Protein AF-A0A0S6W9N3-F1 (afdb_monomer_lite)

Organism: Vecturithrix granuli (NCBI:txid1499967)

Structure (mmCIF, N/CA/C/O backbone):
data_AF-A0A0S6W9N3-F1
#
_entry.id   AF-A0A0S6W9N3-F1
#
loop_
_atom_site.group_PDB
_atom_site.id
_atom_site.type_symbol
_atom_site.label_atom_id
_atom_site.label_alt_id
_atom_site.label_comp_id
_atom_site.label_asym_id
_atom_site.label_entity_id
_atom_site.label_seq_id
_atom_site.pdbx_PDB_ins_code
_atom_site.Cartn_x
_atom_site.Cartn_y
_atom_site.Cartn_z
_atom_site.occupancy
_atom_site.B_iso_or_equiv
_atom_site.auth_seq_id
_atom_site.auth_comp_id
_atom_site.auth_asym_id
_atom_site.auth_atom_id
_atom_site.pdbx_PDB_model_num
ATOM 1 N N . MET A 1 1 ? -3.399 6.264 13.837 1.00 75.75 1 MET A N 1
ATOM 2 C CA . MET A 1 1 ? -2.213 6.353 12.962 1.00 75.75 1 MET A CA 1
ATOM 3 C C . MET A 1 1 ? -2.564 7.250 11.784 1.00 75.75 1 MET A C 1
ATOM 5 O O . MET A 1 1 ? -3.668 7.122 11.263 1.00 75.75 1 MET A O 1
ATOM 9 N N . TYR A 1 2 ? -1.697 8.186 11.408 1.00 86.75 2 TYR A N 1
ATOM 10 C CA . TYR A 1 2 ? -1.928 9.075 10.266 1.00 86.75 2 TYR A CA 1
ATOM 11 C C . TYR A 1 2 ? -1.608 8.373 8.937 1.00 86.75 2 TYR A C 1
ATOM 13 O O . TYR A 1 2 ? -0.943 7.337 8.893 1.00 86.75 2 TYR A O 1
ATOM 21 N N . TRP A 1 3 ? -2.058 8.952 7.821 1.00 88.94 3 TRP A N 1
ATOM 22 C CA . TRP A 1 3 ? -1.896 8.351 6.491 1.00 88.94 3 TRP A CA 1
ATOM 23 C C . TRP A 1 3 ? -0.424 8.158 6.083 1.00 88.94 3 TRP A C 1
ATOM 25 O O . TRP A 1 3 ? -0.097 7.188 5.405 1.00 88.94 3 TRP A O 1
ATOM 35 N N . PHE A 1 4 ? 0.487 9.041 6.512 1.00 88.88 4 PHE A N 1
ATOM 36 C CA . PHE A 1 4 ? 1.911 8.934 6.173 1.00 88.88 4 PHE A CA 1
ATOM 37 C C . PHE A 1 4 ? 2.596 7.767 6.901 1.00 88.88 4 PHE A C 1
ATOM 39 O O . PHE A 1 4 ? 3.471 7.116 6.332 1.00 88.88 4 PHE A O 1
ATOM 46 N N . GLU A 1 5 ? 2.160 7.467 8.126 1.00 89.69 5 GLU A N 1
ATOM 47 C CA . GLU A 1 5 ? 2.626 6.321 8.911 1.00 89.69 5 GLU A CA 1
ATOM 48 C C . GLU A 1 5 ? 2.096 5.016 8.311 1.00 89.69 5 GLU A C 1
ATOM 50 O O . GLU A 1 5 ? 2.857 4.072 8.113 1.00 89.69 5 GLU A O 1
ATOM 55 N N . LEU A 1 6 ? 0.810 4.991 7.932 1.00 90.50 6 LEU A N 1
ATOM 56 C CA . LEU A 1 6 ? 0.196 3.870 7.214 1.00 90.50 6 LEU A CA 1
ATOM 57 C C . LEU A 1 6 ? 0.905 3.596 5.886 1.00 90.50 6 LEU A C 1
ATOM 59 O O . LEU A 1 6 ? 1.184 2.444 5.573 1.00 90.50 6 LEU A O 1
ATOM 63 N N . LYS A 1 7 ? 1.263 4.638 5.129 1.00 91.44 7 LYS A N 1
ATOM 64 C CA . LYS A 1 7 ? 2.051 4.495 3.898 1.00 91.44 7 LYS A CA 1
ATOM 65 C C . LYS A 1 7 ? 3.381 3.783 4.163 1.00 91.44 7 LYS A C 1
ATOM 67 O O . LYS A 1 7 ? 3.723 2.850 3.443 1.00 91.44 7 LYS A O 1
ATOM 72 N N . GLY A 1 8 ? 4.114 4.203 5.197 1.00 89.12 8 GLY A N 1
ATOM 73 C CA . GLY A 1 8 ? 5.363 3.552 5.600 1.00 89.12 8 GLY A CA 1
ATOM 74 C C . GLY A 1 8 ? 5.151 2.089 5.999 1.00 89.12 8 GLY A C 1
ATOM 75 O O . GLY A 1 8 ? 5.840 1.207 5.491 1.00 89.12 8 GLY A O 1
ATOM 76 N N . ALA A 1 9 ? 4.137 1.820 6.821 1.00 90.88 9 ALA A N 1
ATOM 77 C CA . ALA A 1 9 ? 3.771 0.470 7.240 1.00 90.88 9 ALA A CA 1
ATOM 78 C C . ALA A 1 9 ? 3.432 -0.452 6.059 1.00 90.88 9 ALA A C 1
ATOM 80 O O . ALA A 1 9 ? 3.861 -1.604 6.022 1.00 90.88 9 ALA A O 1
ATOM 81 N N . LEU A 1 10 ? 2.706 0.054 5.063 1.00 90.75 10 LEU A N 1
ATOM 82 C CA . LEU A 1 10 ? 2.346 -0.699 3.862 1.00 90.75 10 LEU A CA 1
ATOM 83 C C . LEU A 1 10 ? 3.569 -1.029 2.999 1.00 90.75 10 LEU A C 1
ATOM 85 O O . LEU A 1 10 ? 3.729 -2.173 2.567 1.00 90.75 10 LEU A O 1
ATOM 89 N N . LEU A 1 11 ? 4.446 -0.046 2.779 1.00 90.62 11 LEU A N 1
ATOM 90 C CA . LEU A 1 11 ? 5.627 -0.198 1.927 1.00 90.62 11 LEU A CA 1
ATOM 91 C C . LEU A 1 11 ? 6.716 -1.062 2.572 1.00 90.62 11 LEU A C 1
ATOM 93 O O . LEU A 1 11 ? 7.316 -1.892 1.892 1.00 90.62 11 LEU A O 1
ATOM 97 N N . TYR A 1 12 ? 6.957 -0.888 3.871 1.00 90.00 12 TYR A N 1
ATOM 98 C CA . TYR A 1 12 ? 8.105 -1.477 4.568 1.00 90.00 12 TYR A CA 1
ATOM 99 C C . TYR A 1 12 ? 7.727 -2.588 5.556 1.00 90.00 12 TYR A C 1
ATOM 101 O O . TYR A 1 12 ? 8.603 -3.275 6.072 1.00 90.00 12 TYR A O 1
ATOM 109 N N . GLY A 1 13 ? 6.434 -2.787 5.826 1.00 84.88 13 GLY A N 1
ATOM 110 C CA . GLY A 1 13 ? 5.938 -3.809 6.751 1.00 84.88 13 GLY A CA 1
ATOM 111 C C . GLY A 1 13 ? 6.067 -3.458 8.237 1.00 84.88 13 GLY A C 1
ATOM 112 O O . GLY A 1 13 ? 5.848 -4.333 9.074 1.00 84.88 13 GLY A O 1
ATOM 113 N N . GLN A 1 14 ? 6.434 -2.217 8.578 1.00 83.19 14 GLN A N 1
ATOM 114 C CA . GLN A 1 14 ? 6.609 -1.747 9.957 1.00 83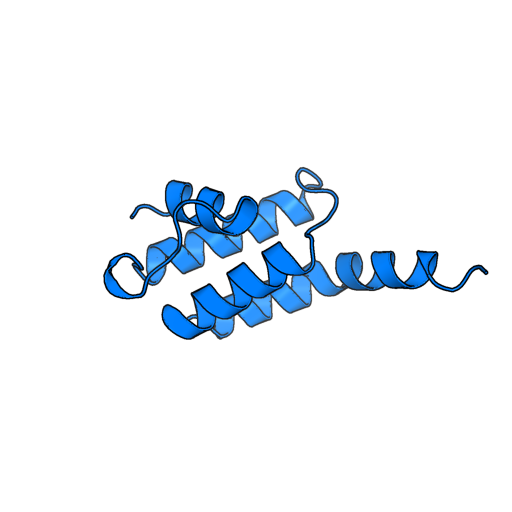.19 14 GLN A CA 1
ATOM 115 C C . GLN A 1 14 ? 6.082 -0.306 10.120 1.00 83.19 14 GLN A C 1
ATOM 117 O O . GLN A 1 14 ? 6.436 0.548 9.302 1.00 83.19 14 GLN A O 1
ATOM 122 N N . PRO A 1 15 ? 5.289 -0.001 11.168 1.00 82.50 15 PRO A N 1
ATOM 123 C CA . PRO A 1 15 ? 4.752 -0.928 12.175 1.00 82.50 15 PRO A CA 1
ATOM 124 C C . PRO A 1 15 ? 3.723 -1.912 11.590 1.00 82.50 15 PRO A C 1
ATOM 126 O O . PRO A 1 15 ? 3.176 -1.684 10.512 1.00 82.50 15 PRO A O 1
ATOM 129 N N . GLN A 1 16 ? 3.448 -3.014 12.298 1.00 82.12 16 GLN A N 1
ATOM 130 C CA . GLN A 1 16 ? 2.354 -3.915 11.922 1.00 82.12 16 GLN A CA 1
ATOM 131 C C . GLN A 1 16 ? 1.012 -3.182 11.998 1.00 82.12 16 GLN A C 1
ATOM 133 O O . GLN A 1 16 ? 0.693 -2.536 12.995 1.00 82.12 16 GLN A O 1
ATOM 138 N N . ILE A 1 17 ? 0.220 -3.301 10.936 1.00 82.31 17 ILE A N 1
ATOM 139 C CA . ILE A 1 17 ? -1.102 -2.687 10.851 1.00 82.31 17 ILE A CA 1
ATOM 140 C C . ILE A 1 17 ? -2.106 -3.592 11.570 1.00 82.31 17 ILE A C 1
ATOM 142 O O . ILE A 1 17 ? -2.334 -4.725 11.152 1.00 82.31 17 ILE A O 1
ATOM 146 N N . THR A 1 18 ? -2.720 -3.081 12.634 1.00 80.00 18 THR A N 1
ATOM 147 C CA . THR A 1 18 ? -3.810 -3.741 13.364 1.00 80.00 18 THR A CA 1
ATOM 148 C C . THR A 1 18 ? -5.122 -2.977 13.172 1.00 80.00 18 THR A C 1
ATOM 150 O O . THR A 1 18 ? -5.119 -1.785 12.853 1.00 80.00 18 THR A O 1
ATOM 153 N N . ASN A 1 19 ? -6.257 -3.657 13.365 1.00 75.88 19 ASN A N 1
ATOM 154 C CA . ASN A 1 19 ? -7.590 -3.069 13.178 1.00 75.88 19 ASN A CA 1
ATOM 155 C C . ASN A 1 19 ? -7.819 -1.839 14.081 1.00 75.88 19 ASN A C 1
ATOM 157 O O . ASN A 1 19 ? -8.325 -0.816 13.642 1.00 75.88 19 ASN A O 1
ATOM 161 N N . GLU A 1 20 ? -7.339 -1.891 15.324 1.00 76.12 20 GLU A N 1
ATOM 162 C CA . GLU A 1 20 ? -7.494 -0.807 16.306 1.00 76.12 20 GLU A CA 1
ATOM 163 C C . GLU A 1 20 ? -6.760 0.488 15.916 1.00 76.12 20 GLU A C 1
ATOM 165 O O . GLU A 1 20 ? -7.131 1.579 16.345 1.00 76.12 20 GLU A O 1
ATOM 170 N N . MET A 1 21 ? -5.715 0.385 15.089 1.00 72.25 21 MET A N 1
ATOM 171 C CA . MET A 1 21 ? -4.894 1.523 14.662 1.00 72.25 21 MET A CA 1
ATOM 172 C C . MET A 1 21 ? -5.320 2.097 13.303 1.00 72.25 21 MET A C 1
ATOM 174 O O . MET A 1 21 ? -4.826 3.160 12.898 1.00 72.25 21 MET A O 1
ATOM 178 N N . LEU A 1 22 ? -6.215 1.398 12.600 1.00 80.19 22 LEU A N 1
ATOM 179 C CA . LEU A 1 22 ? -6.639 1.694 11.241 1.00 80.19 22 LEU A CA 1
ATOM 180 C C . LEU A 1 22 ? -7.773 2.718 11.225 1.00 80.19 22 LEU A C 1
ATOM 182 O O . LEU A 1 22 ? -8.905 2.445 11.604 1.00 80.19 22 LEU A O 1
ATOM 186 N N . GLN A 1 23 ? -7.470 3.909 10.712 1.00 87.81 23 GLN A N 1
ATOM 187 C CA . GLN A 1 23 ? -8.497 4.865 10.314 1.00 87.81 23 GLN A CA 1
ATOM 188 C C . GLN A 1 23 ? -8.798 4.662 8.822 1.00 87.81 23 GLN A C 1
ATOM 190 O O . GLN A 1 23 ? -7.882 4.843 8.014 1.00 87.81 23 GLN A O 1
ATOM 195 N N . PRO A 1 24 ? -10.043 4.324 8.431 1.00 87.19 24 PRO A N 1
ATOM 196 C CA . PRO A 1 24 ? -10.382 4.004 7.043 1.00 87.19 24 PRO A CA 1
ATOM 197 C C . PRO A 1 24 ? -9.965 5.092 6.049 1.00 87.19 24 PRO A C 1
ATOM 199 O O . PRO A 1 24 ? -9.302 4.808 5.057 1.00 87.19 24 PRO A O 1
ATOM 202 N N . GLU A 1 25 ? -10.248 6.361 6.348 1.00 89.62 25 GLU A N 1
ATOM 203 C CA . GLU A 1 25 ? -9.877 7.474 5.463 1.00 89.62 25 GLU A CA 1
ATOM 204 C C . GLU A 1 25 ? -8.358 7.675 5.358 1.00 89.62 25 GLU A C 1
ATOM 206 O O . GLU A 1 25 ? -7.833 7.961 4.280 1.00 89.62 25 GLU A O 1
ATOM 211 N N . ALA A 1 26 ? -7.620 7.453 6.449 1.00 91.25 26 ALA A N 1
ATOM 212 C CA . ALA A 1 26 ? -6.162 7.515 6.426 1.00 91.25 26 ALA A CA 1
ATOM 213 C C . ALA A 1 26 ? -5.558 6.377 5.587 1.00 91.25 26 ALA A C 1
ATOM 215 O O . ALA A 1 26 ? -4.577 6.598 4.875 1.00 91.25 26 ALA A O 1
ATOM 216 N N . LEU A 1 27 ? -6.163 5.186 5.625 1.00 91.75 27 LEU A N 1
ATOM 217 C CA . LEU A 1 27 ? -5.763 4.059 4.789 1.00 91.75 27 LEU A CA 1
ATOM 218 C C . LEU A 1 27 ? -6.036 4.343 3.309 1.00 91.75 27 LEU A C 1
ATOM 220 O O . LEU A 1 27 ? -5.134 4.182 2.490 1.00 91.75 27 LEU A O 1
ATOM 224 N N . LYS A 1 28 ? -7.232 4.832 2.965 1.00 92.62 28 LYS A N 1
ATOM 225 C CA . LYS A 1 28 ? -7.575 5.199 1.582 1.00 92.62 28 LYS A CA 1
ATOM 226 C C . LYS A 1 28 ? -6.586 6.217 1.009 1.00 92.62 28 LYS A C 1
ATOM 228 O O . LYS A 1 28 ? -6.102 6.043 -0.109 1.00 92.62 28 LYS A O 1
ATOM 233 N N . MET A 1 29 ? -6.237 7.249 1.784 1.00 93.50 29 MET A N 1
ATOM 234 C CA . MET A 1 29 ? -5.217 8.228 1.389 1.00 93.50 29 MET A CA 1
ATOM 235 C C . MET A 1 29 ? -3.837 7.590 1.206 1.00 93.50 29 MET A C 1
ATOM 237 O O . MET A 1 29 ? -3.174 7.860 0.207 1.00 93.50 29 MET A O 1
ATOM 241 N N . ALA A 1 30 ? -3.411 6.722 2.129 1.00 93.56 30 ALA A N 1
ATOM 242 C CA . ALA A 1 30 ? -2.126 6.035 2.034 1.00 93.56 30 ALA A CA 1
ATOM 243 C C . ALA A 1 30 ? -2.024 5.177 0.762 1.00 93.56 30 ALA A C 1
ATOM 245 O O . ALA A 1 30 ? -1.037 5.279 0.036 1.00 93.56 30 ALA A O 1
ATOM 246 N N . VAL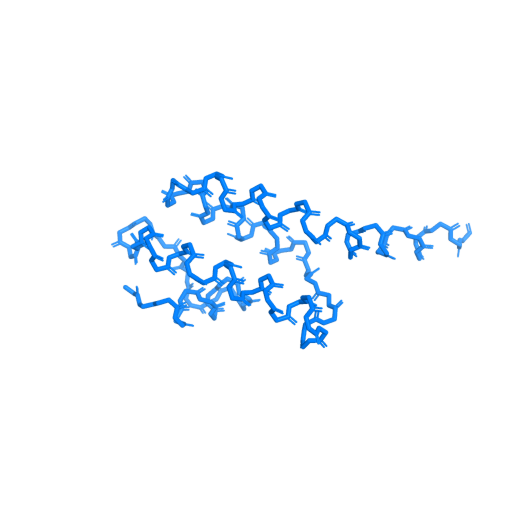 A 1 31 ? -3.051 4.379 0.457 1.00 92.56 31 VAL A N 1
ATOM 247 C CA . VAL A 1 31 ? -3.077 3.512 -0.733 1.00 92.56 31 VAL A CA 1
ATOM 248 C C . VAL A 1 31 ? -3.083 4.334 -2.023 1.00 92.56 31 VAL A C 1
ATOM 250 O O . VAL A 1 31 ? -2.309 4.042 -2.936 1.00 92.56 31 VAL A O 1
ATOM 253 N N . ARG A 1 32 ? -3.884 5.406 -2.092 1.00 92.50 32 ARG A N 1
ATOM 254 C CA . ARG A 1 32 ? -3.903 6.316 -3.251 1.00 92.50 32 ARG A CA 1
ATOM 255 C C . ARG A 1 32 ? -2.563 7.005 -3.473 1.00 92.50 32 ARG A C 1
ATOM 257 O O . ARG A 1 32 ? -2.135 7.144 -4.616 1.00 92.50 32 ARG A O 1
ATOM 264 N N . GLU A 1 33 ? -1.880 7.395 -2.401 1.00 93.06 33 GLU A N 1
ATOM 265 C CA . GLU A 1 33 ? -0.556 8.001 -2.512 1.00 93.06 33 GLU A CA 1
ATOM 266 C C . GLU A 1 33 ? 0.493 6.992 -2.988 1.00 93.06 33 GLU A C 1
ATOM 268 O O . GLU A 1 33 ? 1.318 7.326 -3.833 1.00 93.06 33 GLU A O 1
ATOM 273 N N . ILE A 1 34 ? 0.437 5.736 -2.531 1.00 91.69 34 ILE A N 1
ATOM 274 C CA . ILE A 1 34 ? 1.297 4.675 -3.079 1.00 91.69 34 ILE A CA 1
ATOM 275 C C . ILE A 1 34 ? 1.021 4.505 -4.577 1.00 91.69 34 ILE A C 1
ATOM 277 O O . ILE A 1 34 ? 1.966 4.506 -5.361 1.00 91.69 34 ILE A O 1
ATOM 281 N N . ALA A 1 35 ? -0.250 4.443 -4.990 1.00 89.19 35 ALA A N 1
ATOM 282 C CA . ALA A 1 35 ? -0.628 4.374 -6.405 1.00 89.19 35 ALA A CA 1
ATOM 283 C C . ALA A 1 35 ? -0.028 5.537 -7.210 1.00 89.19 35 ALA A C 1
ATOM 285 O O . ALA A 1 35 ? 0.512 5.349 -8.297 1.00 89.19 35 ALA A O 1
ATOM 286 N N . ARG A 1 36 ? -0.098 6.749 -6.651 1.00 89.81 36 ARG A N 1
ATOM 287 C CA . ARG A 1 36 ? 0.436 7.972 -7.249 1.00 89.81 36 ARG A CA 1
ATOM 288 C C . ARG A 1 36 ? 1.955 7.892 -7.424 1.00 89.81 36 ARG A C 1
ATOM 290 O O . ARG A 1 36 ? 2.448 8.180 -8.511 1.00 89.81 36 ARG A O 1
ATOM 297 N N . LEU A 1 37 ? 2.691 7.481 -6.391 1.00 90.06 37 LEU A N 1
ATOM 298 C CA . LEU A 1 37 ? 4.152 7.334 -6.440 1.00 90.06 37 LEU A CA 1
ATOM 299 C C . LEU A 1 37 ? 4.584 6.302 -7.481 1.00 90.06 37 LEU A C 1
ATOM 301 O O . LEU A 1 37 ? 5.542 6.529 -8.217 1.00 90.06 37 LEU A O 1
ATOM 305 N N . VAL A 1 38 ? 3.849 5.200 -7.568 1.00 86.69 38 VAL A N 1
ATOM 306 C CA . VAL A 1 38 ? 4.082 4.158 -8.562 1.00 86.69 38 VAL A CA 1
ATOM 307 C C . VAL A 1 38 ? 3.813 4.680 -9.981 1.00 86.69 38 VAL A C 1
ATOM 309 O O . VAL A 1 38 ? 4.672 4.562 -10.851 1.00 86.69 38 VAL A O 1
ATOM 312 N N . ASN A 1 39 ? 2.683 5.357 -10.206 1.00 84.25 39 ASN A N 1
ATOM 313 C CA . ASN A 1 39 ? 2.333 5.940 -11.508 1.00 84.25 39 ASN A CA 1
ATOM 314 C C . ASN A 1 39 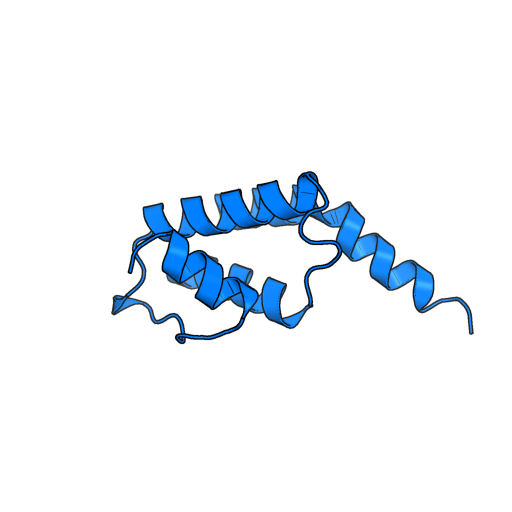? 3.330 7.005 -11.988 1.00 84.25 39 ASN A C 1
ATOM 316 O O . ASN A 1 39 ? 3.575 7.126 -13.186 1.00 84.25 39 ASN A O 1
ATOM 320 N N . PHE A 1 40 ? 3.910 7.779 -11.069 1.00 87.00 40 PHE A N 1
ATOM 321 C CA . PHE A 1 40 ? 4.947 8.761 -11.392 1.00 87.00 40 PHE A CA 1
ATOM 322 C C . PHE A 1 40 ? 6.356 8.156 -11.514 1.00 87.00 40 PHE A C 1
ATOM 324 O O . PHE A 1 40 ? 7.298 8.901 -11.770 1.00 87.00 40 PHE A O 1
ATOM 331 N N . GLY A 1 41 ? 6.520 6.843 -11.323 1.00 84.75 41 GLY A N 1
ATOM 332 C CA . GLY A 1 41 ? 7.818 6.168 -11.417 1.00 84.75 41 GLY A CA 1
ATOM 333 C C . GLY A 1 41 ? 8.757 6.430 -10.236 1.00 84.75 41 GLY A C 1
ATOM 334 O O . GLY A 1 41 ? 9.957 6.231 -10.359 1.00 84.75 41 GLY A O 1
ATOM 335 N N . TRP A 1 42 ? 8.240 6.880 -9.088 1.00 87.94 42 TRP A N 1
ATOM 336 C CA . TRP A 1 42 ? 9.029 6.987 -7.848 1.00 87.94 42 TRP A CA 1
ATOM 337 C C . TRP A 1 42 ? 9.190 5.633 -7.157 1.00 87.94 42 TRP A C 1
ATOM 339 O O . TRP A 1 42 ? 10.109 5.441 -6.365 1.00 87.94 42 TRP A O 1
ATOM 349 N N . ILE A 1 43 ? 8.268 4.708 -7.430 1.00 85.62 43 ILE A N 1
ATOM 350 C CA . ILE A 1 43 ? 8.343 3.312 -7.012 1.00 85.62 43 ILE A CA 1
ATOM 351 C C . ILE A 1 43 ? 8.314 2.470 -8.285 1.00 85.62 43 ILE A C 1
ATOM 353 O O . ILE A 1 43 ? 7.260 2.291 -8.890 1.00 85.62 43 ILE A O 1
ATOM 357 N N . ASP A 1 44 ? 9.476 1.950 -8.677 1.00 78.06 44 ASP A N 1
ATOM 358 C CA . ASP A 1 44 ? 9.638 1.179 -9.917 1.00 78.06 44 ASP A CA 1
ATOM 359 C C . ASP A 1 44 ? 8.869 -0.145 -9.897 1.00 78.06 44 ASP A C 1
ATOM 361 O O . ASP A 1 44 ? 8.364 -0.615 -10.920 1.00 78.06 44 ASP A O 1
ATOM 365 N N . LYS A 1 45 ? 8.805 -0.779 -8.722 1.00 78.38 45 LYS A N 1
ATOM 366 C CA . LYS A 1 45 ? 8.146 -2.066 -8.530 1.00 78.38 45 LYS A CA 1
ATOM 367 C C . LYS A 1 45 ? 7.640 -2.213 -7.103 1.00 78.38 45 LYS A C 1
ATOM 369 O O . LYS A 1 45 ? 8.353 -1.947 -6.139 1.00 78.38 45 LYS A O 1
ATOM 374 N N . LEU A 1 46 ? 6.417 -2.715 -6.985 1.00 84.94 46 LEU A N 1
ATOM 375 C CA . LEU A 1 46 ? 5.880 -3.232 -5.734 1.00 84.94 46 LEU A CA 1
ATOM 376 C C . LEU A 1 46 ? 6.221 -4.719 -5.635 1.00 84.94 46 LEU A C 1
ATOM 378 O O . LEU A 1 46 ? 6.083 -5.457 -6.611 1.00 84.94 46 LEU A O 1
ATOM 382 N N . THR A 1 47 ? 6.695 -5.151 -4.471 1.00 86.12 47 THR A N 1
ATOM 383 C CA . THR A 1 47 ? 6.871 -6.577 -4.184 1.00 86.12 47 THR A CA 1
ATOM 384 C C . THR A 1 47 ? 5.519 -7.229 -3.909 1.00 86.12 47 THR A C 1
ATOM 386 O O . THR A 1 47 ? 4.581 -6.552 -3.477 1.00 86.12 47 THR A O 1
ATOM 389 N N . ASP A 1 48 ? 5.433 -8.544 -4.112 1.00 85.19 48 ASP A N 1
ATOM 390 C CA . ASP A 1 48 ? 4.223 -9.317 -3.808 1.00 85.19 48 ASP A CA 1
ATOM 391 C C . ASP A 1 48 ? 3.821 -9.153 -2.333 1.00 85.19 48 ASP A C 1
ATOM 393 O O . ASP A 1 48 ? 2.649 -8.933 -2.034 1.00 85.19 48 ASP A O 1
ATOM 397 N N . ASP A 1 49 ? 4.800 -9.098 -1.423 1.00 88.06 49 ASP A N 1
ATOM 39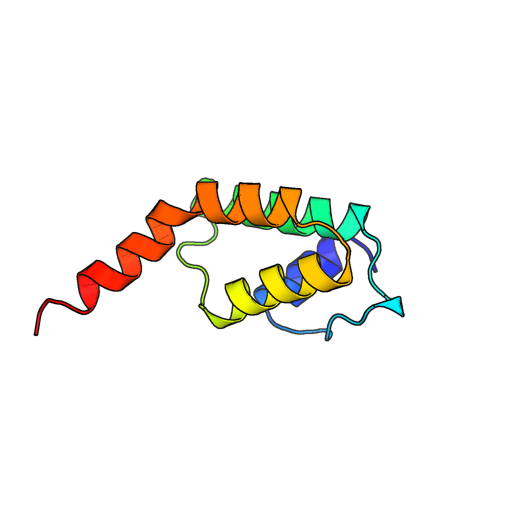8 C CA . ASP A 1 49 ? 4.578 -8.804 -0.002 1.00 88.06 49 ASP A CA 1
ATOM 399 C C . ASP A 1 49 ? 3.904 -7.446 0.229 1.00 88.06 49 ASP A C 1
ATOM 401 O O . ASP A 1 49 ? 3.001 -7.320 1.057 1.00 88.06 49 ASP A O 1
ATOM 405 N N . THR A 1 50 ? 4.338 -6.400 -0.482 1.00 89.00 50 THR A N 1
ATOM 406 C CA . THR A 1 50 ? 3.740 -5.064 -0.360 1.00 89.00 50 THR A CA 1
ATOM 407 C C . THR A 1 50 ? 2.313 -5.060 -0.893 1.00 89.00 50 THR A C 1
ATOM 409 O O . THR A 1 50 ? 1.429 -4.484 -0.260 1.00 89.00 50 THR A O 1
ATOM 412 N N . LEU A 1 51 ? 2.057 -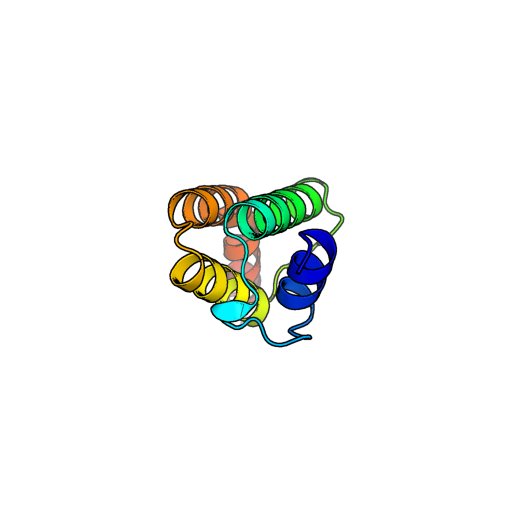5.743 -2.009 1.00 89.12 51 LEU A N 1
ATOM 413 C CA . LEU A 1 51 ? 0.706 -5.893 -2.553 1.00 89.12 51 LEU A CA 1
ATOM 414 C C . LEU A 1 51 ? -0.208 -6.640 -1.581 1.00 89.12 51 LEU A C 1
ATOM 416 O O . LEU A 1 51 ? -1.309 -6.173 -1.297 1.00 89.12 51 LEU A O 1
ATOM 420 N N . GLN A 1 52 ? 0.275 -7.739 -1.004 1.00 89.62 52 GLN A N 1
ATOM 421 C CA . GLN A 1 52 ? -0.464 -8.515 -0.016 1.00 89.62 52 GLN A CA 1
ATOM 422 C C . GLN A 1 52 ? -0.754 -7.697 1.249 1.00 89.62 52 GLN A C 1
ATOM 424 O O . GLN A 1 52 ? -1.861 -7.774 1.790 1.00 89.62 52 GLN A O 1
ATOM 429 N N . ARG A 1 53 ? 0.195 -6.868 1.709 1.00 91.12 53 ARG A N 1
ATOM 430 C CA . ARG A 1 53 ? -0.025 -5.938 2.829 1.00 91.12 53 ARG A CA 1
ATOM 431 C C . ARG A 1 53 ? -1.123 -4.927 2.517 1.00 91.12 53 ARG A C 1
ATOM 433 O O . ARG A 1 53 ? -2.001 -4.729 3.351 1.00 91.12 53 ARG A O 1
ATOM 440 N N . ILE A 1 54 ? -1.102 -4.320 1.330 1.00 91.19 54 ILE A N 1
ATOM 441 C CA . ILE A 1 54 ? -2.121 -3.351 0.900 1.00 91.19 54 ILE A CA 1
ATOM 442 C C . ILE A 1 54 ? -3.500 -4.015 0.811 1.00 91.19 54 ILE A C 1
ATOM 444 O O . ILE A 1 54 ? -4.465 -3.483 1.361 1.00 91.19 54 ILE A O 1
ATOM 448 N N . GLN A 1 55 ? -3.589 -5.199 0.204 1.00 91.81 55 GLN A N 1
ATOM 449 C CA . GLN A 1 55 ? -4.835 -5.960 0.113 1.00 91.81 55 GLN A CA 1
ATOM 450 C C . GLN A 1 55 ? -5.387 -6.309 1.501 1.00 91.81 55 GLN A C 1
ATOM 452 O O . GLN A 1 55 ? -6.565 -6.091 1.786 1.00 91.81 55 GLN A O 1
ATOM 457 N N . THR A 1 56 ? -4.525 -6.811 2.388 1.00 90.56 56 THR A N 1
ATOM 458 C CA . THR A 1 56 ? -4.895 -7.177 3.762 1.00 90.56 56 THR A CA 1
ATOM 459 C C . THR A 1 56 ? -5.369 -5.952 4.536 1.00 90.56 56 THR A C 1
ATOM 461 O O . THR A 1 56 ? -6.421 -5.995 5.169 1.00 90.56 56 THR A O 1
ATOM 464 N N . ALA A 1 57 ? -4.642 -4.836 4.443 1.00 90.12 57 ALA A N 1
ATOM 465 C CA . ALA A 1 57 ? -5.020 -3.597 5.104 1.00 90.12 57 ALA A CA 1
ATOM 466 C C . ALA A 1 57 ? -6.376 -3.084 4.607 1.00 90.12 57 ALA A C 1
ATOM 468 O O . ALA A 1 57 ? -7.193 -2.701 5.438 1.00 90.12 57 ALA A O 1
ATOM 469 N N . CYS A 1 58 ? -6.661 -3.129 3.298 1.00 90.75 58 CYS A N 1
ATOM 470 C CA . CYS A 1 58 ? -7.979 -2.729 2.791 1.00 90.75 58 CYS A CA 1
ATOM 471 C C . CYS A 1 58 ? -9.105 -3.699 3.136 1.00 90.75 58 CYS A C 1
ATOM 473 O O . CYS A 1 58 ? -10.237 -3.253 3.311 1.00 90.75 58 CYS A O 1
ATOM 475 N N . SER A 1 59 ? -8.810 -4.989 3.302 1.00 89.62 59 SER A N 1
ATOM 476 C CA . SER A 1 59 ? -9.772 -5.948 3.849 1.00 89.62 59 SER A CA 1
ATOM 477 C C . SER A 1 59 ? -10.142 -5.600 5.298 1.00 89.62 59 SER A C 1
ATOM 479 O O . SER A 1 59 ? -11.321 -5.534 5.634 1.00 89.62 59 SER A O 1
ATOM 481 N N . ILE A 1 60 ? -9.146 -5.281 6.138 1.00 87.94 60 ILE A N 1
ATOM 482 C CA . ILE A 1 60 ? -9.355 -4.894 7.545 1.00 87.94 60 ILE A CA 1
ATOM 483 C C . ILE A 1 60 ? -10.038 -3.523 7.657 1.00 87.94 60 ILE A C 1
ATOM 485 O O . ILE A 1 60 ? -10.981 -3.357 8.419 1.00 87.94 60 ILE A O 1
ATOM 489 N N . GLY A 1 61 ? -9.564 -2.531 6.903 1.00 86.06 61 GLY A N 1
ATOM 490 C CA . GLY A 1 61 ? -10.054 -1.151 6.940 1.00 86.06 61 GLY A CA 1
ATOM 491 C C . GLY A 1 61 ? -11.301 -0.895 6.093 1.00 86.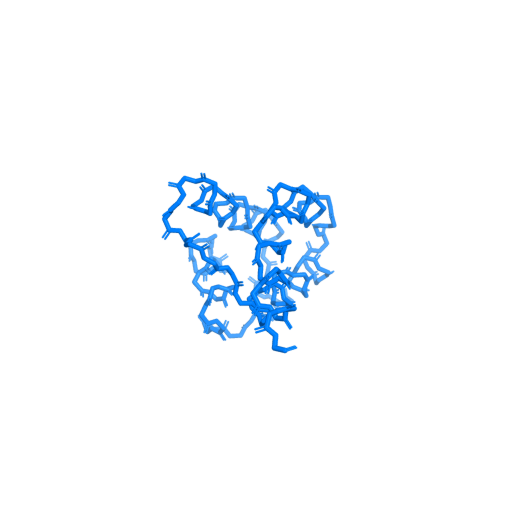06 61 GLY A C 1
ATOM 492 O O . GLY A 1 61 ? -11.675 0.266 5.931 1.00 86.06 61 GLY A O 1
ATOM 493 N N . HIS A 1 62 ? -11.917 -1.947 5.542 1.00 86.31 62 HIS A N 1
ATOM 494 C CA . HIS A 1 62 ? -13.111 -1.883 4.698 1.00 86.31 62 HIS A CA 1
ATOM 495 C C . HIS A 1 62 ? -12.993 -0.882 3.523 1.00 86.31 62 HIS A C 1
ATOM 497 O O . HIS A 1 62 ? -13.881 -0.056 3.325 1.00 86.31 62 HIS A O 1
ATOM 503 N N . CYS A 1 63 ? -11.906 -0.961 2.737 1.00 88.12 63 CYS A N 1
ATOM 504 C CA . CYS A 1 63 ? -11.699 -0.173 1.504 1.00 88.12 63 CYS A CA 1
ATOM 505 C C . CYS A 1 63 ? -11.520 -1.007 0.219 1.00 88.12 63 CYS A C 1
ATOM 507 O O . CYS A 1 63 ? -10.537 -0.806 -0.504 1.00 88.12 63 CYS A O 1
ATOM 509 N N . PRO A 1 64 ? -12.429 -1.947 -0.102 1.00 88.31 64 PRO A N 1
ATOM 510 C CA . PRO A 1 64 ? -12.316 -2.755 -1.318 1.00 88.31 64 PRO A CA 1
ATOM 511 C C . PRO A 1 64 ? -12.274 -1.905 -2.598 1.00 88.31 64 PRO A C 1
ATOM 513 O O . PRO A 1 64 ? -11.523 -2.220 -3.512 1.00 88.31 64 PRO A O 1
ATOM 516 N N . GLU A 1 65 ? -12.994 -0.783 -2.640 1.00 90.06 65 GLU A N 1
ATOM 517 C CA . GLU A 1 65 ? -13.043 0.110 -3.798 1.00 90.06 65 GLU A CA 1
ATOM 518 C C . GLU A 1 65 ? -11.677 0.730 -4.118 1.00 90.06 65 GLU A C 1
ATOM 520 O O . GLU A 1 65 ? -11.275 0.811 -5.277 1.00 90.06 65 GLU A O 1
ATOM 525 N N . VAL A 1 66 ? -10.922 1.109 -3.084 1.00 90.12 66 VAL A N 1
ATOM 526 C CA . VAL A 1 66 ? -9.590 1.703 -3.252 1.00 90.12 66 VAL A CA 1
ATOM 527 C C . VAL A 1 66 ? -8.562 0.635 -3.611 1.00 90.12 66 VAL A C 1
ATOM 529 O O . VAL A 1 66 ? -7.645 0.905 -4.387 1.00 90.12 66 VAL A O 1
ATOM 532 N N . TRP A 1 67 ? -8.717 -0.580 -3.078 1.00 91.06 67 TRP A N 1
ATOM 533 C CA . TRP A 1 67 ? -7.907 -1.719 -3.501 1.00 91.06 67 TRP A CA 1
ATOM 534 C C . TRP A 1 67 ? -8.110 -2.033 -4.983 1.00 91.06 67 TRP A C 1
ATOM 536 O O . TRP A 1 67 ? -7.124 -2.193 -5.698 1.00 91.06 67 TRP A O 1
ATOM 546 N N . ASP A 1 68 ? -9.353 -2.070 -5.456 1.00 89.88 68 ASP A N 1
ATOM 547 C CA . ASP A 1 68 ? -9.646 -2.351 -6.858 1.00 89.88 68 ASP A CA 1
ATOM 548 C C . ASP A 1 68 ? -9.070 -1.252 -7.766 1.00 89.88 68 ASP A C 1
ATOM 550 O O . ASP A 1 68 ? -8.331 -1.563 -8.702 1.00 89.88 68 ASP A O 1
ATOM 554 N N . GLU A 1 69 ? -9.302 0.032 -7.453 1.00 88.38 69 GLU A N 1
ATOM 555 C CA . GLU A 1 69 ? -8.693 1.176 -8.161 1.00 88.38 69 GLU A CA 1
ATOM 556 C C . GLU A 1 69 ? -7.166 1.032 -8.268 1.00 88.38 69 GLU A C 1
ATOM 558 O O . GLU A 1 69 ? -6.574 1.195 -9.343 1.00 88.38 69 GLU A O 1
ATOM 563 N N . PHE A 1 70 ? -6.524 0.702 -7.146 1.00 88.44 70 PHE A N 1
ATOM 564 C CA . PHE A 1 70 ? -5.089 0.489 -7.055 1.00 88.44 70 PHE A CA 1
ATOM 565 C C . PHE A 1 70 ? -4.638 -0.700 -7.907 1.00 88.44 70 PHE A C 1
ATOM 567 O O . PHE A 1 70 ? -3.713 -0.567 -8.709 1.00 88.44 70 PHE A O 1
ATOM 574 N N . HIS A 1 71 ? -5.288 -1.851 -7.764 1.00 86.50 71 HIS A N 1
ATOM 575 C CA . HIS A 1 71 ? -4.932 -3.075 -8.465 1.00 86.50 71 HIS A CA 1
ATOM 576 C C . HIS A 1 71 ? -5.061 -2.891 -9.982 1.00 86.50 71 HIS A C 1
ATOM 578 O O . HIS A 1 71 ? -4.111 -3.173 -10.711 1.00 86.50 71 HIS A O 1
ATOM 584 N N . TYR A 1 72 ? -6.172 -2.317 -10.460 1.00 83.62 72 TYR A N 1
ATOM 585 C CA . TYR A 1 72 ? -6.389 -2.059 -11.885 1.00 83.62 72 TYR A CA 1
ATOM 586 C C . TYR A 1 72 ? -5.387 -1.063 -12.474 1.00 83.62 72 TYR A C 1
ATOM 588 O O . TYR A 1 72 ? -4.856 -1.299 -13.561 1.00 83.62 72 TYR A O 1
ATOM 596 N N . SER A 1 73 ? -5.079 0.017 -11.753 1.00 77.31 73 SER A N 1
ATOM 597 C CA . SER A 1 73 ? -4.126 1.034 -12.220 1.00 77.31 73 SER A CA 1
ATOM 598 C C . SER A 1 73 ? -2.691 0.501 -12.306 1.00 77.31 73 SER A C 1
ATOM 600 O O . SER A 1 73 ? -1.915 0.943 -13.148 1.00 77.31 73 SER A O 1
ATOM 602 N N . ASN A 1 74 ? -2.345 -0.486 -11.472 1.00 71.31 74 ASN A N 1
ATOM 603 C CA . ASN A 1 74 ? -0.996 -1.042 -11.371 1.00 71.31 74 ASN A CA 1
ATOM 604 C C . ASN A 1 74 ? -0.831 -2.413 -12.060 1.00 71.31 74 ASN A C 1
ATOM 606 O O . ASN A 1 74 ? 0.267 -2.977 -12.048 1.00 71.31 74 ASN A O 1
ATOM 610 N N . LEU A 1 75 ? -1.872 -2.932 -12.728 1.00 66.69 75 LEU A N 1
ATOM 611 C CA . LEU A 1 75 ? -1.838 -4.196 -13.487 1.00 66.69 75 LEU A CA 1
ATOM 612 C C . LEU A 1 75 ? -0.675 -4.258 -14.491 1.00 66.69 75 LEU A C 1
ATOM 614 O O . LEU A 1 75 ? -0.093 -5.322 -14.705 1.00 66.69 75 LEU A O 1
ATOM 618 N N . GLN A 1 76 ? -0.291 -3.123 -15.086 1.00 61.62 76 GLN A N 1
ATOM 619 C CA . GLN A 1 76 ? 0.821 -3.079 -16.041 1.00 61.62 76 GLN A CA 1
ATOM 620 C C . GLN A 1 76 ? 2.190 -3.360 -15.395 1.00 61.62 76 GLN A C 1
ATOM 622 O O . GLN A 1 76 ? 3.081 -3.890 -16.060 1.00 61.62 76 GLN A O 1
ATOM 627 N N . LEU A 1 77 ? 2.360 -3.072 -14.102 1.00 57.28 77 LEU A N 1
ATOM 628 C CA . LEU A 1 77 ? 3.603 -3.324 -13.363 1.00 57.28 77 LEU A CA 1
ATOM 629 C C . LEU A 1 77 ? 3.696 -4.770 -12.868 1.00 57.28 77 LEU A C 1
ATOM 631 O O . LEU A 1 77 ? 4.777 -5.365 -12.887 1.00 57.28 77 LEU A O 1
ATOM 635 N N . LEU A 1 78 ? 2.553 -5.369 -12.532 1.00 54.34 78 LEU A N 1
ATOM 636 C CA . LEU A 1 78 ? 2.427 -6.802 -12.258 1.00 54.34 78 LEU A CA 1
ATOM 637 C C . LEU A 1 78 ? 2.720 -7.646 -13.508 1.00 54.34 78 LEU A C 1
ATOM 639 O O . LEU A 1 78 ? 3.510 -8.591 -13.458 1.00 54.34 78 LEU A O 1
ATOM 643 N N . ALA A 1 79 ? 2.182 -7.249 -14.666 1.00 53.50 79 ALA A N 1
ATOM 644 C CA . ALA A 1 79 ? 2.422 -7.931 -15.939 1.00 53.50 79 ALA A CA 1
ATOM 645 C C . ALA A 1 79 ? 3.892 -7.854 -16.402 1.00 53.50 79 ALA A C 1
ATOM 647 O O . ALA A 1 79 ? 4.387 -8.765 -17.072 1.00 53.50 79 ALA A O 1
ATOM 648 N N . ARG A 1 80 ? 4.624 -6.791 -16.033 1.00 47.12 80 ARG A N 1
ATOM 649 C CA . ARG A 1 80 ? 6.047 -6.632 -16.381 1.00 47.12 80 ARG A CA 1
ATOM 650 C C . ARG A 1 80 ? 6.959 -7.603 -15.624 1.00 47.12 80 ARG A C 1
ATOM 652 O O . ARG A 1 80 ? 7.984 -7.998 -16.171 1.00 47.12 80 ARG A O 1
ATOM 659 N N . SER A 1 81 ? 6.567 -8.049 -14.426 1.00 45.31 81 SER A N 1
ATOM 660 C CA . SER A 1 81 ? 7.327 -9.056 -13.666 1.00 45.31 81 SER A CA 1
ATOM 661 C C . SER A 1 81 ? 7.191 -10.477 -14.216 1.00 45.31 81 SER A C 1
ATOM 663 O O . SER A 1 81 ? 8.116 -11.265 -14.055 1.00 45.31 81 SER A O 1
ATOM 665 N N . GLN A 1 82 ? 6.098 -10.807 -14.913 1.00 43.66 82 GLN A N 1
ATOM 666 C CA . GLN A 1 82 ? 5.924 -12.143 -15.502 1.00 43.66 82 GLN A CA 1
ATOM 667 C C . GLN A 1 82 ? 6.671 -12.324 -16.831 1.00 43.66 82 GLN A C 1
ATOM 669 O O . GLN A 1 82 ? 7.076 -13.435 -17.162 1.00 43.66 82 GLN A O 1
ATOM 674 N N . LYS A 1 83 ? 6.935 -11.245 -17.581 1.00 44.50 83 LYS A N 1
ATOM 675 C CA . LYS A 1 83 ? 7.656 -11.343 -18.866 1.00 44.50 83 LYS A CA 1
ATOM 676 C C . LYS A 1 83 ? 9.160 -11.606 -18.732 1.00 44.50 83 LYS A C 1
ATOM 678 O O . LYS A 1 83 ? 9.771 -12.023 -19.705 1.00 44.50 83 LYS A O 1
ATOM 683 N N . HIS A 1 84 ? 9.750 -11.409 -17.552 1.00 40.16 84 HIS A N 1
ATOM 684 C CA . HIS A 1 84 ? 11.145 -11.787 -17.286 1.00 40.16 84 HIS A CA 1
ATOM 685 C C . HIS A 1 84 ? 11.308 -13.224 -16.757 1.00 40.16 84 HIS A C 1
ATOM 687 O O . HIS A 1 84 ? 12.433 -13.699 -16.672 1.00 40.16 84 HIS A O 1
ATOM 693 N N . ALA A 1 85 ? 10.217 -13.929 -16.436 1.00 42.47 85 ALA A N 1
ATOM 694 C CA . ALA A 1 85 ? 10.261 -15.316 -15.959 1.00 42.47 85 ALA A CA 1
ATOM 695 C C . ALA A 1 85 ? 10.054 -16.366 -17.073 1.00 42.47 85 ALA A C 1
ATOM 697 O O . ALA A 1 85 ? 10.118 -17.559 -16.800 1.00 42.47 85 ALA A O 1
ATOM 698 N N . LEU A 1 86 ? 9.807 -15.939 -18.319 1.00 42.69 86 LEU A N 1
ATOM 699 C CA . LEU A 1 86 ? 9.533 -16.813 -19.474 1.00 42.69 86 LEU A CA 1
ATOM 700 C C . LEU A 1 86 ? 10.644 -16.805 -20.544 1.00 42.69 86 LEU A C 1
ATOM 702 O O . LEU A 1 86 ? 10.428 -17.291 -21.649 1.00 42.69 86 LEU A O 1
ATOM 706 N N . SER A 1 87 ? 11.831 -16.292 -20.211 1.00 41.78 87 SER A N 1
ATOM 707 C CA . SER A 1 87 ? 13.050 -16.454 -21.019 1.00 41.78 87 SER A CA 1
ATOM 708 C C . SER A 1 87 ? 14.064 -17.323 -20.271 1.00 41.78 87 SER A C 1
ATOM 710 O O . SER A 1 87 ? 15.095 -16.820 -19.831 1.00 41.78 87 SER A O 1
ATOM 712 N N . CYS A 1 88 ? 13.748 -18.607 -20.105 1.00 37.81 88 CYS A N 1
ATOM 713 C CA . CYS A 1 88 ? 14.701 -19.676 -19.801 1.00 37.81 88 CYS A CA 1
ATOM 714 C C . CYS A 1 88 ? 14.365 -20.877 -20.684 1.00 37.81 88 CYS A C 1
ATOM 716 O O . CYS A 1 88 ? 13.163 -21.225 -20.740 1.00 37.81 88 CYS A O 1
#

Foldseek 3Di:
DALVQLLCCLQPVPPPDDLVVDDLVSLLSSLVVVLVCCVVCVPLAGDPSSLVSNVVSCVSSVNVVSNVVSCVSCVVRVVVVVVVVPPD

pLDDT: mean 80.92, std 15.22, range [37.81, 93.56]

Sequence (88 aa):
MYWFELKGALLYGQPQITNEMLQPEALKMAVREIARLVNFGWIDKLTDDTLQRIQTACSIGHCPEVWDEFHYSNLQLLARSQKHALSC

Secondary structure (DSSP, 8-state):
--HHHHHHHHHH--SPP-GGG--HHHHHHHHHHHHHHHHTTSSS---HHHHHHHHHHHHHTT-HHHHHHHHHHHHHHHHHHHTTSS--

Radius of gyration: 13.22 Å; chains: 1; bounding box: 28×29×37 Å